Protein 6DLC (pdb70)

B-factor: mean 112.08, std 27.15, range [44.33, 212.31]

Sequence (138 aa):
LYKLKTFLENLRRHLDRLDKHIKQLRDILSENPEDERVKDAIDLSERSVRIVKTVIKIFEDSVRKKEKRPDDKELDKLLDTLEKILQTATKIIDDANKLLEYLRRGDPKVVETYVELLKRHEKAVKELLEIAKTHAKK

Radius of gyration: 16.69 Å; Cα contacts (8 Å, |Δi|>4): 87; chains: 2; bounding box: 52×27×27 Å

Foldseek 3Di:
DVLLVVLLVLLVVVLVLLVVVLVLLVVVCVVPVVDCVSVVVNVVSVVVNVVSVVVSVVSVVVVVVPVVDPVVVVVVVVSVVSVVVSVVVVVVSVVVVVVVVVVVD/DPCVVVVVVVVVVVVVVVVVVVVVVCVVVVVVD

Nearest PDB structures (foldseek):
  6dlc-assembly1_A-2  TM=1.010E+00  e=4.291E-13  synthetic construct
  6xns-assembly1_B  TM=9.209E-01  e=4.396E-05  synthetic construct
  7rye-assembly1_G  TM=8.149E-01  e=4.041E-01  Salmonella enterica subsp. enterica serovar Typhimurium
  1s94-assembly2_B  TM=4.859E-01  e=2.291E+00  Doryteuthis pealeii
  3lg7-assembly1_C  TM=4.448E-01  e=6.008E+00  synthetic construct

Structure (mmCIF, N/CA/C/O backbone):
data_6DLC
#
_entry.id   6DLC
#
_cell.length_a   96.885
_cell.length_b   96.885
_cell.length_c   27.846
_cell.angle_alpha   90.00
_cell.angle_beta   90.00
_cell.angle_gamma   120.00
#
_symmetry.space_group_name_H-M   'P 64'
#
loop_
_entity.id
_entity.type
_entity.pdbx_description
1 polymer 'Designed protein DHD1:234_A'
2 polymer 'Designed protein DHD1:234_B'
#
loop_
_atom_site.group_PDB
_atom_site.id
_atom_site.type_symbol
_atom_site.label_atom_id
_atom_site.label_alt_id
_atom_site.label_comp_id
_atom_site.label_asym_id
_atom_site.label_entity_id
_atom_site.label_seq_id
_atom_site.pdbx_PDB_ins_code
_atom_site.Cartn_x
_atom_site.Cartn_y
_atom_site.Cartn_z
_atom_site.occupancy
_atom_site.B_iso_or_equiv
_atom_site.auth_seq_id
_atom_site.auth_comp_id
_atom_site.auth_asym_id
_atom_site.auth_atom_id
_atom_site.pdbx_PDB_model_num
ATOM 1 N N . LEU A 1 7 ? 81.262 16.762 -13.031 1.00 143.93 6 LEU A N 1
ATOM 2 C CA . LEU A 1 7 ? 80.211 17.671 -13.470 1.00 132.82 6 LEU A CA 1
ATOM 3 C C . LEU A 1 7 ? 78.953 16.909 -13.873 1.00 124.84 6 LEU A C 1
ATOM 4 O O . LEU A 1 7 ? 77.862 17.201 -13.384 1.00 127.95 6 LEU A O 1
ATOM 7 N N . TYR A 1 8 ? 79.109 15.928 -14.768 1.00 125.50 7 TYR A N 1
ATOM 8 C CA . TYR A 1 8 ? 77.958 15.160 -15.226 1.00 120.56 7 TYR A CA 1
ATOM 9 C C . TYR A 1 8 ? 77.207 14.562 -14.043 1.00 122.62 7 TYR A C 1
ATOM 10 O O . TYR A 1 8 ? 75.972 14.508 -14.039 1.00 130.84 7 TYR A O 1
ATOM 28 N N . LYS A 1 9 ? 77.944 14.110 -13.022 1.00 123.37 8 LYS A N 1
ATOM 29 C CA . LYS A 1 9 ? 77.314 13.488 -11.864 1.00 121.23 8 LYS A CA 1
ATOM 30 C C . LYS A 1 9 ? 76.541 14.507 -11.036 1.00 117.60 8 LYS A C 1
ATOM 31 O O . LYS A 1 9 ? 75.448 14.209 -10.542 1.00 109.65 8 LYS A O 1
ATOM 35 N N . LEU A 1 10 ? 77.090 15.712 -10.867 1.00 120.45 9 LEU A N 1
ATOM 36 C CA . LEU A 1 10 ? 76.369 16.757 -10.147 1.00 123.06 9 LEU A CA 1
ATOM 37 C C . LEU A 1 10 ? 75.058 17.095 -10.849 1.00 119.40 9 LEU A C 1
ATOM 38 O O . LEU A 1 10 ? 74.003 17.188 -10.210 1.00 118.97 9 LEU A O 1
ATOM 45 N N . LYS A 1 11 ? 75.107 17.279 -12.173 1.00 121.11 10 LYS A N 1
ATOM 46 C CA . LYS A 1 11 ? 73.897 17.582 -12.928 1.00 125.28 10 LYS A CA 1
ATOM 47 C C . LYS A 1 11 ? 72.896 16.434 -12.855 1.00 117.88 10 LYS A C 1
ATOM 48 O O . LYS A 1 11 ? 71.695 16.662 -12.679 1.00 107.47 10 LYS A O 1
ATOM 52 N N . THR A 1 12 ? 73.372 15.193 -12.986 1.00 105.06 11 THR A N 1
ATOM 53 C CA . THR A 1 12 ? 72.475 14.043 -12.932 1.00 111.70 11 THR A CA 1
ATOM 54 C C . THR A 1 12 ? 71.800 13.931 -11.570 1.00 104.07 11 THR A C 1
ATOM 55 O O . THR A 1 12 ? 70.588 13.699 -11.486 1.00 97.38 11 THR A O 1
ATOM 66 N N . PHE A 1 13 ? 72.568 14.095 -10.488 1.00 108.11 12 PHE A N 1
ATOM 67 C CA . PHE A 1 13 ? 71.980 14.042 -9.158 1.00 102.45 12 PHE A CA 1
ATOM 68 C C . PHE A 1 13 ? 70.993 15.178 -8.933 1.00 94.91 12 PHE A C 1
ATOM 69 O O . PHE A 1 13 ? 69.922 14.970 -8.351 1.00 97.79 12 PHE A O 1
ATOM 86 N N . LEU A 1 14 ? 71.350 16.396 -9.334 1.00 80.93 13 LEU A N 1
ATOM 87 C CA . LEU A 1 14 ? 70.433 17.511 -9.144 1.00 88.97 13 LEU A CA 1
ATOM 88 C C . LEU A 1 14 ? 69.154 17.292 -9.941 1.00 97.60 13 LEU A C 1
ATOM 89 O O . LEU A 1 14 ? 68.051 17.588 -9.463 1.00 98.19 13 LEU A O 1
ATOM 96 N N . GLU A 1 15 ? 69.278 16.752 -11.155 1.00 93.25 14 GLU A N 1
ATOM 97 C CA . GLU A 1 15 ? 68.098 16.434 -11.945 1.00 87.64 14 GLU A CA 1
ATOM 98 C C . GLU A 1 15 ? 67.252 15.376 -11.251 1.00 89.46 14 GLU A C 1
ATOM 99 O O . GLU A 1 15 ? 66.018 15.454 -11.260 1.00 85.22 14 GLU A O 1
ATOM 103 N N . ASN A 1 16 ? 67.895 14.369 -10.653 1.00 88.18 15 ASN A N 1
ATOM 104 C CA . ASN A 1 16 ? 67.150 13.397 -9.860 1.00 90.30 15 ASN A CA 1
ATOM 105 C C . ASN A 1 16 ? 66.403 14.094 -8.730 1.00 93.16 15 ASN A C 1
ATOM 106 O O . ASN A 1 16 ? 65.233 13.791 -8.461 1.00 91.47 15 ASN A O 1
ATOM 117 N N . LEU A 1 17 ? 67.073 15.031 -8.057 1.00 85.00 16 LEU A N 1
ATOM 118 C CA . LEU A 1 17 ? 66.432 15.786 -6.988 1.00 82.73 16 LEU A CA 1
ATOM 119 C C . LEU A 1 17 ? 65.182 16.491 -7.495 1.00 73.41 16 LEU A C 1
ATOM 120 O O . LEU A 1 17 ? 64.149 16.505 -6.816 1.00 80.40 16 LEU A O 1
ATOM 127 N N . ARG A 1 18 ? 65.244 17.063 -8.698 1.00 90.24 17 ARG A N 1
ATOM 128 C CA . ARG A 1 18 ? 64.104 17.844 -9.179 1.00 98.23 17 ARG A C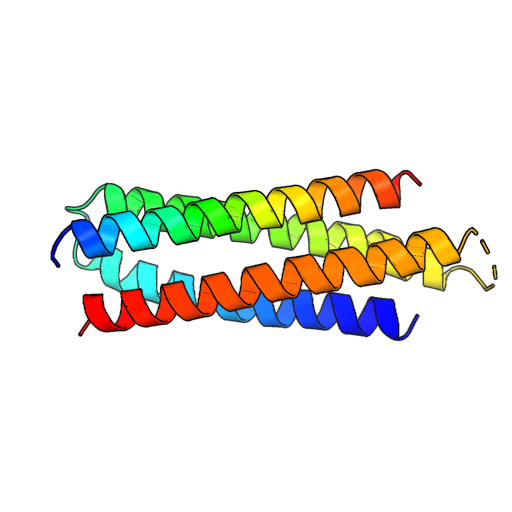A 1
ATOM 129 C C . ARG A 1 18 ? 62.964 16.939 -9.653 1.00 86.22 17 ARG A C 1
ATOM 130 O O . ARG A 1 18 ? 61.786 17.273 -9.480 1.00 75.26 17 ARG A O 1
ATOM 151 N N . ARG A 1 19 ? 63.297 15.792 -10.259 1.00 86.10 18 ARG A N 1
ATOM 152 C CA . ARG A 1 19 ? 62.298 14.761 -10.534 1.00 83.09 18 ARG A CA 1
ATOM 153 C C . ARG A 1 19 ? 61.563 14.379 -9.254 1.00 83.90 18 ARG A C 1
ATOM 154 O O . ARG A 1 19 ? 60.329 14.273 -9.221 1.00 92.67 18 ARG A O 1
ATOM 175 N N . HIS A 1 20 ? 62.332 14.138 -8.190 1.00 84.46 19 HIS A N 1
ATOM 176 C CA . HIS A 1 20 ? 61.757 13.804 -6.893 1.00 81.55 19 HIS A CA 1
ATOM 177 C C . HIS A 1 20 ? 60.861 14.924 -6.382 1.00 71.66 19 HIS A C 1
ATOM 178 O O . HIS A 1 20 ? 59.790 14.668 -5.817 1.00 80.63 19 HIS A O 1
ATOM 192 N N . LEU A 1 21 ? 61.286 16.174 -6.566 1.00 65.01 2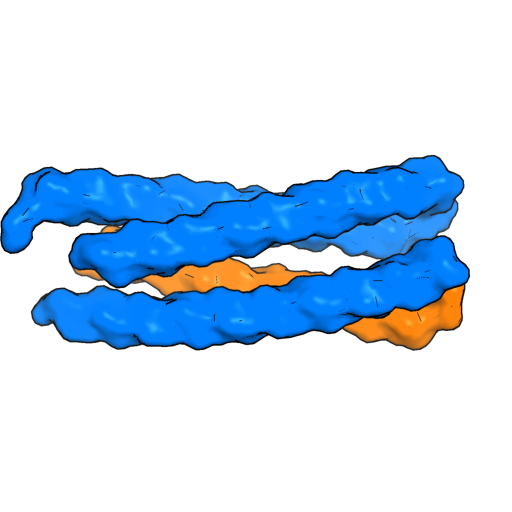0 LEU A N 1
ATOM 193 C CA . LEU A 1 21 ? 60.471 17.307 -6.139 1.00 76.63 20 LEU A CA 1
ATOM 194 C C . LEU A 1 21 ? 59.145 17.356 -6.892 1.00 82.47 20 LEU A C 1
ATOM 195 O O . LEU A 1 21 ? 58.101 17.668 -6.308 1.00 79.59 20 LEU A O 1
ATOM 202 N N . ASP A 1 22 ? 59.166 17.067 -8.196 1.00 89.15 21 ASP A N 1
ATOM 203 C CA . ASP A 1 22 ? 57.923 17.025 -8.964 1.00 87.67 21 ASP A CA 1
ATOM 204 C C . ASP A 1 22 ? 57.011 15.906 -8.471 1.00 86.56 21 ASP A C 1
ATOM 205 O O . ASP A 1 22 ? 55.787 16.083 -8.364 1.00 86.75 21 ASP A O 1
ATOM 209 N N . ARG A 1 23 ? 57.590 14.735 -8.198 1.00 93.85 22 ARG A N 1
ATOM 210 C CA . ARG A 1 23 ? 56.843 13.657 -7.558 1.00 92.05 22 ARG A CA 1
ATOM 211 C C . ARG A 1 23 ? 56.150 14.152 -6.292 1.00 92.26 22 ARG A C 1
ATOM 212 O O . ARG A 1 23 ? 54.949 13.927 -6.088 1.00 86.37 22 ARG A O 1
ATOM 233 N N . LEU A 1 24 ? 56.905 14.832 -5.425 1.00 85.78 23 LEU A N 1
ATOM 234 C CA . LEU A 1 24 ? 56.335 15.356 -4.188 1.00 84.16 23 LEU A CA 1
ATOM 235 C C . LEU A 1 24 ? 55.221 16.360 -4.459 1.00 87.32 23 LEU A C 1
ATOM 236 O O . LEU A 1 24 ? 54.231 16.407 -3.724 1.00 88.41 23 LEU A O 1
ATOM 252 N N . ASP A 1 25 ? 55.372 17.186 -5.495 1.00 95.37 24 ASP A N 1
ATOM 253 C CA . ASP A 1 25 ? 54.341 18.178 -5.788 1.00 102.73 24 ASP A CA 1
ATOM 254 C C . ASP A 1 25 ? 53.044 17.507 -6.222 1.00 102.47 24 ASP A C 1
ATOM 255 O O . ASP A 1 25 ? 51.953 17.943 -5.838 1.00 102.52 24 ASP A O 1
ATOM 264 N N . LYS A 1 26 ? 53.143 16.458 -7.043 1.00 93.89 25 LYS A N 1
ATOM 265 C CA . LYS A 1 26 ? 51.952 15.672 -7.359 1.00 96.20 25 LYS A CA 1
ATOM 266 C C . LYS A 1 26 ? 51.346 15.087 -6.087 1.00 87.13 25 LYS A C 1
ATOM 267 O O . LYS A 1 26 ? 50.123 15.142 -5.877 1.00 82.61 25 LYS A O 1
ATOM 271 N N . HIS A 1 27 ? 52.195 14.536 -5.221 1.00 84.78 26 HIS A N 1
ATOM 272 C CA . HIS A 1 27 ? 51.712 13.951 -3.977 1.00 90.00 26 HIS A CA 1
ATOM 273 C C . HIS A 1 27 ? 50.958 14.982 -3.147 1.00 89.60 26 HIS A C 1
ATOM 274 O O . HI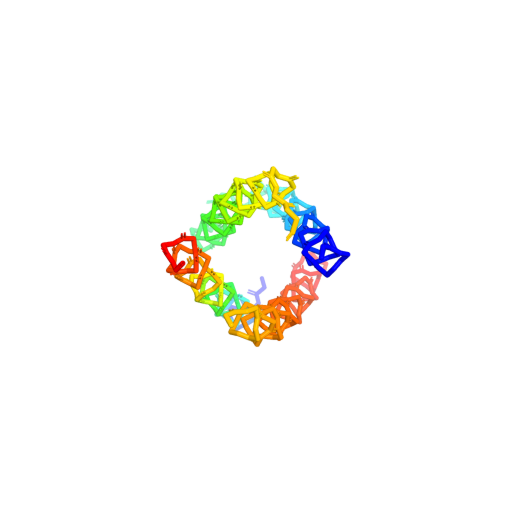S A 1 27 ? 49.939 14.666 -2.521 1.00 96.11 26 HIS A O 1
ATOM 288 N N . ILE A 1 28 ? 51.437 16.228 -3.139 1.00 88.51 27 ILE A N 1
ATOM 289 C CA . ILE A 1 28 ? 50.820 17.236 -2.289 1.00 95.86 27 ILE A CA 1
ATOM 290 C C . ILE A 1 28 ? 49.577 17.819 -2.945 1.00 100.90 27 ILE A C 1
ATOM 291 O O . ILE A 1 28 ? 48.648 18.221 -2.249 1.00 104.67 27 ILE A O 1
ATOM 307 N N . LYS A 1 29 ? 49.523 17.886 -4.276 1.00 97.31 28 LYS A N 1
ATOM 308 C CA . LYS A 1 29 ? 48.250 18.190 -4.924 1.00 99.60 28 LYS A CA 1
ATOM 309 C C . LYS A 1 29 ? 47.198 17.161 -4.521 1.00 100.16 28 LYS A C 1
ATOM 310 O O . LYS A 1 29 ? 46.037 17.507 -4.250 1.00 105.39 28 LYS A O 1
ATOM 317 N N . GLN A 1 30 ? 47.599 15.890 -4.443 1.00 98.03 29 GLN A N 1
ATOM 318 C CA . GLN A 1 30 ? 46.660 14.836 -4.071 1.00 82.79 29 GLN A CA 1
ATOM 319 C C . GLN A 1 30 ? 46.236 14.962 -2.610 1.00 89.09 29 GLN A C 1
ATOM 320 O O . GLN A 1 30 ? 45.045 14.842 -2.285 1.00 104.51 29 GLN A O 1
ATOM 334 N N . LEU A 1 31 ? 47.199 15.184 -1.709 1.00 88.85 30 LEU A N 1
ATOM 335 C CA . LEU A 1 31 ? 46.846 15.505 -0.330 1.00 97.58 30 LEU A CA 1
ATOM 336 C C . LEU A 1 31 ? 45.947 16.731 -0.257 1.00 102.39 30 LEU A C 1
ATOM 337 O O . LEU A 1 31 ? 45.083 16.808 0.615 1.00 98.94 30 LEU A O 1
ATOM 353 N N . ARG A 1 32 ? 46.137 17.703 -1.151 1.00 117.16 31 ARG A N 1
ATOM 354 C CA . ARG A 1 32 ? 45.297 18.893 -1.143 1.00 129.56 31 ARG A CA 1
ATOM 355 C C . ARG A 1 32 ? 43.852 18.521 -1.428 1.00 126.73 31 ARG A C 1
ATOM 356 O O . ARG A 1 32 ? 42.943 18.901 -0.685 1.00 127.91 31 ARG A O 1
ATOM 363 N N . ASP A 1 33 ? 43.624 17.758 -2.497 1.00 113.51 32 ASP A N 1
ATOM 364 C CA . ASP A 1 33 ? 42.280 17.263 -2.778 1.00 107.99 32 ASP A CA 1
ATOM 365 C C . ASP A 1 33 ? 41.701 16.538 -1.562 1.00 118.06 32 ASP A C 1
ATOM 366 O O . ASP A 1 33 ? 40.634 16.899 -1.042 1.00 118.95 32 ASP A O 1
ATOM 370 N N . ILE A 1 34 ? 42.417 15.515 -1.082 1.00 112.84 33 ILE A N 1
ATOM 371 C CA . ILE A 1 34 ? 41.901 14.680 0.003 1.00 109.93 33 ILE A CA 1
ATOM 372 C C . ILE A 1 34 ? 41.576 15.532 1.227 1.00 126.74 33 ILE A C 1
ATOM 373 O O . ILE A 1 34 ? 40.442 15.539 1.719 1.00 134.88 33 ILE A O 1
ATOM 377 N N . LEU A 1 35 ? 42.577 16.246 1.750 1.00 136.17 34 LEU A N 1
ATOM 378 C CA . LEU A 1 35 ? 42.375 17.136 2.886 1.00 140.52 34 LEU A CA 1
ATOM 379 C C . LEU A 1 35 ? 41.187 18.063 2.671 1.00 136.74 34 LEU A C 1
ATOM 380 O O . LEU A 1 35 ? 40.322 18.192 3.544 1.00 138.92 34 LEU A O 1
ATOM 384 N N . SER A 1 36 ? 41.135 18.737 1.518 1.00 129.99 35 SER A N 1
ATOM 385 C CA . SER A 1 36 ? 40.028 19.640 1.238 1.00 140.34 35 SER A CA 1
ATOM 386 C C . SER A 1 36 ? 38.693 18.934 1.393 1.00 143.03 35 SER A C 1
ATOM 387 O O . SER A 1 36 ? 37.704 19.557 1.794 1.00 151.85 35 SER A O 1
ATOM 391 N N . GLU A 1 37 ? 38.639 17.636 1.085 1.00 142.85 36 GLU A N 1
ATOM 392 C CA . GLU A 1 37 ? 37.406 16.899 1.343 1.00 120.14 36 GLU A CA 1
ATOM 393 C C . GLU A 1 37 ? 37.155 16.746 2.842 1.00 120.83 36 GLU A C 1
ATOM 394 O O . GLU A 1 37 ? 36.029 16.957 3.306 1.00 126.95 36 GLU A O 1
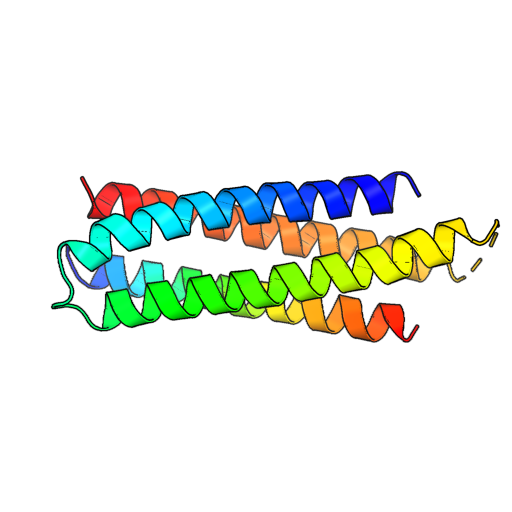ATOM 401 N N . ASN A 1 38 ? 38.189 16.394 3.620 1.00 125.94 37 ASN A N 1
ATOM 402 C CA . ASN A 1 38 ? 38.060 16.214 5.065 1.00 145.73 37 ASN A CA 1
ATOM 403 C C . ASN A 1 38 ? 39.017 17.144 5.810 1.00 155.68 37 ASN A C 1
ATOM 404 O O . ASN A 1 38 ? 40.117 16.736 6.206 1.00 155.32 37 ASN A O 1
ATOM 415 N N . PRO A 1 39 ? 38.634 18.410 6.004 1.00 152.99 38 PRO A N 1
ATOM 416 C CA . PRO A 1 39 ? 39.321 19.237 7.024 1.00 137.35 38 PRO A CA 1
ATOM 417 C C . PRO A 1 39 ? 39.160 18.663 8.402 1.00 130.00 38 PRO A C 1
ATOM 418 O O . PRO A 1 39 ? 39.855 19.098 9.350 1.00 125.64 38 PRO A O 1
ATOM 429 N N . GLU A 1 40 ? 38.265 17.698 8.552 1.00 145.99 39 GLU A N 1
ATOM 430 C CA . GLU A 1 40 ? 37.966 17.099 9.835 1.00 158.35 39 GLU A CA 1
ATOM 431 C C . GLU A 1 40 ? 39.194 16.469 10.473 1.00 159.08 39 GLU A C 1
ATOM 432 O O . GLU A 1 40 ? 39.257 16.355 11.702 1.00 148.99 39 GLU A O 1
ATOM 436 N N . ASP A 1 41 ? 40.174 16.056 9.674 1.00 158.73 40 ASP A N 1
ATOM 437 C CA . ASP A 1 41 ? 41.316 15.305 10.176 1.00 153.53 40 ASP A CA 1
ATOM 438 C C . ASP A 1 41 ? 42.523 16.223 10.327 1.00 136.21 40 ASP A C 1
ATOM 439 O O . ASP A 1 41 ? 43.015 16.780 9.339 1.00 136.40 40 ASP A O 1
ATOM 448 N N . GLU A 1 42 ? 43.003 16.367 11.563 1.00 139.08 41 GLU A N 1
ATOM 449 C CA . GLU A 1 42 ? 44.227 17.112 11.815 1.00 151.58 41 GLU A CA 1
ATOM 450 C C . GLU A 1 42 ? 45.471 16.293 11.500 1.00 152.43 41 GLU A C 1
ATOM 451 O O . GLU A 1 42 ? 46.554 16.869 11.363 1.00 150.75 41 GLU A O 1
ATOM 455 N N . ARG A 1 43 ? 45.348 14.966 11.393 1.00 155.14 42 ARG A N 1
ATOM 456 C CA . ARG A 1 43 ? 46.462 14.178 10.872 1.00 144.84 42 ARG A CA 1
ATOM 457 C C . ARG A 1 43 ? 46.676 14.428 9.386 1.00 140.49 42 ARG A C 1
ATOM 458 O O . ARG A 1 43 ? 47.812 14.367 8.909 1.00 138.17 42 ARG A O 1
ATOM 479 N N . VAL A 1 44 ? 45.607 14.693 8.633 1.00 135.42 43 VAL A N 1
ATOM 480 C CA . VAL A 1 44 ? 45.788 15.169 7.270 1.00 134.90 43 VAL A CA 1
ATOM 481 C C . VAL A 1 44 ? 46.454 16.537 7.283 1.00 134.45 43 VAL A C 1
ATOM 482 O O . VAL A 1 44 ? 47.280 16.856 6.418 1.00 118.52 43 VAL A O 1
ATOM 495 N N . LYS A 1 45 ? 46.110 17.362 8.274 1.00 144.07 44 LYS A N 1
ATOM 496 C CA . LYS A 1 45 ? 46.830 18.611 8.485 1.00 139.01 44 LYS A CA 1
ATOM 497 C C . LYS A 1 45 ? 48.318 18.342 8.651 1.00 124.50 44 LYS A C 1
ATOM 498 O O . LYS A 1 45 ? 49.157 18.996 8.019 1.00 122.01 44 LYS A O 1
ATOM 502 N N . ASP A 1 46 ? 48.664 17.372 9.499 1.00 124.16 45 ASP A N 1
ATOM 503 C CA . ASP A 1 46 ? 50.061 16.994 9.660 1.00 138.64 45 ASP A CA 1
ATOM 504 C C . ASP A 1 46 ? 50.655 16.600 8.318 1.00 125.28 45 ASP A C 1
ATOM 505 O O . ASP A 1 46 ? 51.521 17.292 7.787 1.00 122.04 45 ASP A O 1
ATOM 514 N N . ALA A 1 47 ? 50.156 15.513 7.730 1.00 121.63 46 ALA A N 1
ATOM 515 C CA . ALA A 1 47 ? 50.657 15.050 6.443 1.00 113.49 46 ALA A CA 1
ATOM 516 C C . ALA A 1 47 ? 50.949 16.213 5.504 1.00 112.20 46 ALA A C 1
ATOM 517 O O . ALA A 1 47 ? 52.032 16.295 4.913 1.00 114.14 46 ALA A O 1
ATOM 524 N N . ILE A 1 48 ? 49.992 17.137 5.371 1.00 118.38 47 ILE A N 1
ATOM 525 C CA . ILE A 1 48 ? 50.195 18.299 4.511 1.00 106.79 47 ILE A CA 1
ATOM 526 C C . ILE A 1 48 ? 51.400 19.102 4.985 1.00 92.73 47 ILE A C 1
ATOM 527 O O . ILE A 1 48 ? 52.275 19.471 4.192 1.00 94.40 47 ILE A O 1
ATOM 531 N N . ASP A 1 49 ? 51.468 19.373 6.290 1.00 97.89 48 ASP A N 1
ATOM 532 C CA . ASP A 1 49 ? 52.551 20.190 6.828 1.00 99.24 48 ASP A CA 1
ATOM 533 C C . ASP A 1 49 ? 53.904 19.522 6.618 1.00 93.91 48 ASP A C 1
ATOM 534 O O . ASP A 1 49 ? 54.866 20.167 6.198 1.00 103.14 48 ASP A O 1
ATOM 538 N N . LEU A 1 50 ? 53.995 18.231 6.929 1.00 97.54 49 LEU A N 1
ATOM 539 C CA . LEU A 1 50 ? 55.237 17.486 6.759 1.00 87.55 49 LEU A CA 1
ATOM 540 C C . LEU A 1 50 ? 55.680 17.485 5.302 1.00 86.84 49 LEU A C 1
ATOM 541 O O . LEU A 1 50 ? 56.860 17.703 4.998 1.00 101.26 49 LEU A O 1
ATOM 548 N N . SER A 1 51 ? 54.750 17.224 4.380 1.00 83.81 50 SER A N 1
ATOM 549 C CA . SER A 1 51 ? 55.104 17.238 2.966 1.00 94.70 50 SER A CA 1
ATOM 550 C C . SER A 1 51 ? 55.578 18.623 2.538 1.00 103.35 50 SER A C 1
ATOM 551 O O . SER A 1 51 ? 56.520 18.748 1.746 1.00 107.82 50 SER A O 1
ATOM 559 N N . GLU A 1 52 ? 54.956 19.679 3.072 1.00 103.60 51 GLU A N 1
ATOM 560 C CA . GLU A 1 52 ? 55.379 21.037 2.740 1.00 103.11 51 GLU A CA 1
ATOM 561 C C . GLU A 1 52 ? 56.758 21.350 3.313 1.00 93.28 51 GLU A C 1
ATOM 562 O O . GLU A 1 52 ? 57.569 22.025 2.665 1.00 103.65 51 GLU A O 1
ATOM 566 N N . ARG A 1 53 ? 57.036 20.890 4.535 1.00 91.56 52 ARG A N 1
ATOM 567 C CA . ARG A 1 53 ? 58.378 21.018 5.084 1.00 94.06 52 ARG A CA 1
ATOM 568 C C . ARG A 1 53 ? 59.386 20.360 4.149 1.00 88.06 52 ARG A C 1
ATOM 569 O O . ARG A 1 53 ? 60.436 20.932 3.837 1.00 89.36 52 ARG A O 1
ATOM 590 N N . SER A 1 54 ? 59.085 19.127 3.726 1.00 92.00 53 SER A N 1
ATOM 591 C CA . SER A 1 54 ? 59.963 18.407 2.812 1.00 91.28 53 SER A CA 1
ATOM 592 C C . SER A 1 54 ? 60.176 19.193 1.527 1.00 87.63 53 SER A C 1
ATOM 593 O O . SER A 1 54 ? 61.290 19.237 0.992 1.00 88.31 53 SER A O 1
ATOM 601 N N . VAL A 1 55 ? 59.113 19.812 1.011 1.00 89.44 54 VAL A N 1
ATOM 602 C CA . VAL A 1 55 ? 59.224 20.603 -0.210 1.00 88.85 54 VAL A CA 1
ATOM 603 C C . VAL A 1 55 ? 60.178 21.773 0.003 1.00 91.91 54 VAL A C 1
ATOM 604 O O . VAL A 1 55 ? 61.055 22.044 -0.826 1.00 92.87 54 VAL A O 1
ATOM 608 N N . ARG A 1 56 ? 60.017 22.486 1.121 1.00 92.99 55 ARG A N 1
ATOM 609 C CA . ARG A 1 56 ? 60.891 23.621 1.403 1.00 95.83 55 ARG A CA 1
ATOM 610 C C . ARG A 1 56 ? 62.342 23.175 1.546 1.00 88.32 55 ARG A C 1
ATOM 611 O O . ARG A 1 56 ? 63.260 23.839 1.045 1.00 85.68 55 ARG A O 1
ATOM 618 N N . ILE A 1 57 ? 62.571 22.043 2.215 1.00 87.44 56 ILE A N 1
ATOM 619 C CA . ILE A 1 57 ? 63.937 21.577 2.422 1.00 86.11 56 ILE A CA 1
ATOM 620 C C . ILE A 1 57 ? 64.562 21.158 1.096 1.00 91.05 56 ILE A C 1
ATOM 621 O O . ILE A 1 57 ? 65.741 21.425 0.840 1.00 89.33 56 ILE A O 1
ATOM 637 N N . VAL A 1 58 ? 63.793 20.478 0.241 1.00 89.72 57 VAL A N 1
ATOM 638 C CA . VAL A 1 58 ? 64.328 20.065 -1.051 1.00 83.68 57 VAL A CA 1
ATOM 639 C C . VAL A 1 58 ? 64.606 21.283 -1.920 1.00 94.60 57 VAL A C 1
ATOM 640 O O . VAL A 1 58 ? 65.582 21.309 -2.674 1.00 93.56 57 VAL A O 1
ATOM 653 N N . LYS A 1 59 ? 63.760 22.314 -1.829 1.00 90.64 58 LYS A N 1
ATOM 654 C CA . LYS A 1 59 ? 64.043 23.557 -2.538 1.00 89.27 58 LYS A CA 1
ATOM 655 C C . LYS A 1 59 ? 65.350 24.170 -2.051 1.00 84.04 58 LYS A C 1
ATOM 656 O O . LYS A 1 59 ? 66.184 24.607 -2.858 1.00 87.07 58 LYS A O 1
ATOM 660 N N . THR A 1 60 ? 65.551 24.198 -0.734 1.00 80.92 59 THR A N 1
ATOM 661 C CA . THR A 1 60 ? 66.786 24.747 -0.187 1.00 87.28 59 THR A CA 1
ATOM 662 C C . THR A 1 60 ? 67.997 23.945 -0.649 1.00 83.05 59 THR A C 1
ATOM 663 O O . THR A 1 60 ? 69.036 24.519 -0.987 1.00 91.32 59 THR A O 1
ATOM 674 N N . VAL A 1 61 ? 67.885 22.617 -0.677 1.00 87.59 60 VAL A N 1
ATOM 675 C CA . VAL A 1 61 ? 69.012 21.794 -1.108 1.00 96.11 60 VAL A CA 1
ATOM 676 C C . VAL A 1 61 ? 69.268 21.978 -2.599 1.00 84.96 60 VAL A C 1
ATOM 677 O O . VAL A 1 61 ? 70.415 21.972 -3.052 1.00 86.43 60 VAL A O 1
ATOM 690 N N . ILE A 1 62 ? 68.201 22.135 -3.389 1.00 91.97 61 ILE A N 1
ATOM 691 C CA . ILE A 1 62 ? 68.367 22.355 -4.822 1.00 101.03 61 ILE A CA 1
ATOM 692 C C . ILE A 1 62 ? 69.084 23.673 -5.068 1.00 104.45 61 ILE A C 1
ATOM 693 O O . ILE A 1 62 ? 69.955 23.765 -5.936 1.00 104.44 61 ILE A O 1
ATOM 697 N N . LYS A 1 63 ? 68.748 24.708 -4.292 1.00 95.69 62 LYS A N 1
ATOM 698 C CA . LYS A 1 63 ? 69.431 25.991 -4.438 1.00 95.84 62 LYS A CA 1
ATOM 699 C C . LYS A 1 63 ? 70.867 25.923 -3.924 1.00 103.40 62 LYS A C 1
ATOM 700 O O . LYS A 1 63 ? 71.762 26.569 -4.477 1.00 111.51 62 LYS A O 1
ATOM 704 N N . ILE A 1 64 ? 71.108 25.147 -2.861 1.00 96.90 63 ILE A N 1
ATOM 705 C CA . ILE A 1 64 ? 72.468 24.980 -2.351 1.00 95.82 63 ILE A CA 1
ATOM 706 C C . ILE A 1 64 ? 73.342 24.298 -3.395 1.00 93.70 63 ILE A C 1
ATOM 707 O O . ILE A 1 64 ? 74.483 24.711 -3.642 1.00 96.11 63 ILE A O 1
ATOM 711 N N . PHE A 1 65 ? 72.826 23.248 -4.032 1.00 93.54 64 PHE A N 1
ATOM 712 C CA . PHE A 1 65 ? 73.609 22.634 -5.086 1.00 90.25 64 PHE A CA 1
ATOM 713 C C . PHE A 1 65 ? 73.609 23.462 -6.363 1.00 100.98 64 PHE A C 1
ATOM 714 O O . PHE A 1 65 ? 74.535 23.336 -7.148 1.00 115.19 64 PHE A O 1
ATOM 731 N N . GLU A 1 66 ? 72.621 24.321 -6.586 1.00 92.30 65 GLU A N 1
ATOM 732 C CA . GLU A 1 66 ? 72.723 25.253 -7.702 1.00 104.79 65 GLU A CA 1
ATOM 733 C C . GLU A 1 66 ? 73.910 26.187 -7.493 1.00 107.78 65 GLU A C 1
ATOM 734 O O . GLU A 1 66 ? 74.742 26.373 -8.391 1.00 108.26 65 GLU A O 1
ATOM 738 N N . ASP A 1 67 ? 73.984 26.789 -6.302 1.00 108.09 66 ASP A N 1
ATOM 739 C CA . ASP A 1 67 ? 75.168 27.527 -5.868 1.00 114.64 66 ASP A CA 1
ATOM 740 C C . ASP A 1 67 ? 76.444 26.750 -6.158 1.00 107.41 66 ASP A C 1
ATOM 741 O O . ASP A 1 67 ? 77.339 27.227 -6.872 1.00 99.83 66 ASP A O 1
ATOM 750 N N . SER A 1 68 ? 76.556 25.554 -5.572 1.00 116.83 67 SER A N 1
ATOM 751 C CA . SER A 1 68 ? 77.768 24.756 -5.714 1.00 111.51 67 SER A CA 1
ATOM 752 C C . SER A 1 68 ? 78.064 24.446 -7.177 1.00 110.89 67 SER A C 1
ATOM 753 O O . SER A 1 68 ? 79.218 24.513 -7.611 1.00 114.64 67 SER A O 1
ATOM 757 N N . VAL A 1 69 ? 77.030 24.134 -7.959 1.00 108.66 68 VAL A N 1
ATOM 758 C CA . VAL A 1 69 ? 77.220 23.683 -9.331 1.00 113.43 68 VAL A CA 1
ATOM 759 C C . VAL A 1 69 ? 77.724 24.825 -10.201 1.00 117.37 68 VAL A C 1
ATOM 760 O O . VAL A 1 69 ? 78.665 24.657 -10.983 1.00 116.90 68 VAL A O 1
ATOM 773 N N . ARG A 1 70 ? 77.109 26.004 -10.088 1.00 114.98 69 ARG A N 1
ATOM 774 C CA . ARG A 1 70 ? 77.569 27.122 -10.905 1.00 120.22 69 ARG A CA 1
ATOM 775 C C . ARG A 1 70 ? 78.950 27.591 -10.455 1.00 125.87 69 ARG A C 1
ATOM 776 O O . ARG A 1 70 ? 79.815 27.896 -11.291 1.00 130.28 69 ARG A O 1
ATOM 797 N N . LYS A 1 71 ? 79.197 27.610 -9.141 1.00 128.68 70 LYS A N 1
ATOM 798 C CA . LYS A 1 71 ? 80.525 27.966 -8.654 1.00 117.79 70 LYS A CA 1
ATOM 799 C C . LYS A 1 71 ? 81.580 27.001 -9.182 1.00 116.42 70 LYS A C 1
ATOM 800 O O . LYS A 1 71 ? 82.692 27.415 -9.530 1.00 110.87 70 LYS A O 1
ATOM 804 N N . LYS A 1 72 ? 81.247 25.709 -9.257 1.00 117.65 71 LYS A N 1
ATOM 805 C CA . LYS A 1 72 ? 82.186 24.728 -9.789 1.00 119.38 71 LYS A CA 1
ATOM 806 C C . LYS A 1 72 ? 82.357 24.894 -11.290 1.00 120.12 71 LYS A C 1
ATOM 807 O O . LYS A 1 72 ? 83.455 24.675 -11.819 1.00 122.99 71 LYS A O 1
ATOM 814 N N . GLU A 1 73 ? 81.285 25.270 -11.985 1.00 116.23 72 GLU A N 1
ATOM 815 C CA . GLU A 1 73 ? 81.399 25.633 -13.391 1.00 123.57 72 GLU A CA 1
ATOM 816 C C . GLU A 1 73 ? 82.375 26.783 -13.570 1.00 131.84 72 GLU A C 1
ATOM 817 O O . GLU A 1 73 ? 83.026 26.892 -14.617 1.00 131.49 72 GLU A O 1
ATOM 821 N N . LYS A 1 74 ? 82.504 27.640 -12.555 1.00 126.37 73 LYS A N 1
ATOM 822 C CA . LYS A 1 74 ? 83.440 28.753 -12.601 1.00 117.35 73 LYS A CA 1
ATOM 823 C C . LYS A 1 74 ? 84.889 28.324 -12.384 1.00 127.11 73 LYS A C 1
ATOM 824 O O . LYS A 1 74 ? 85.724 29.171 -12.037 1.00 133.75 73 LYS A O 1
ATOM 828 N N . ARG A 1 75 ? 85.216 27.050 -12.556 1.00 129.89 74 ARG A N 1
ATOM 829 C CA . ARG A 1 75 ? 86.563 26.563 -12.308 1.00 128.31 74 ARG A CA 1
ATOM 830 C C . ARG A 1 75 ? 86.816 25.331 -13.146 1.00 139.84 74 ARG A C 1
ATOM 831 O O . ARG A 1 75 ? 85.864 24.690 -13.628 1.00 123.37 74 ARG A O 1
ATOM 835 N N . PRO A 1 76 ? 88.092 24.955 -13.369 1.00 154.10 75 PRO A N 1
ATOM 836 C CA . PRO A 1 76 ? 88.502 23.713 -14.033 1.00 154.32 75 PRO A CA 1
ATOM 837 C C . PRO A 1 76 ? 88.657 22.545 -13.059 1.00 128.05 75 PRO A C 1
ATOM 838 O O . PRO A 1 76 ? 89.747 22.365 -12.510 1.00 104.69 75 PRO A O 1
ATOM 849 N N . ASP A 1 81 ? 91.001 15.781 -3.121 1.00 176.25 80 ASP A N 1
ATOM 850 C CA . ASP A 1 81 ? 89.935 16.667 -2.667 1.00 169.63 80 ASP A CA 1
ATOM 851 C C . ASP A 1 81 ? 88.614 16.323 -3.351 1.00 168.22 80 ASP A C 1
ATOM 852 O O . ASP A 1 81 ? 87.549 16.380 -2.733 1.00 163.11 80 ASP A O 1
ATOM 855 N N . ASP A 1 82 ? 88.693 15.956 -4.634 1.00 175.62 81 ASP A N 1
ATOM 856 C CA . ASP A 1 82 ? 87.490 15.615 -5.383 1.00 176.50 81 ASP A CA 1
ATOM 857 C C . ASP A 1 82 ? 86.884 14.298 -4.917 1.00 164.15 81 ASP A C 1
ATOM 858 O O . ASP A 1 82 ? 85.668 14.105 -5.029 1.00 163.58 81 ASP A O 1
ATOM 867 N N . LYS A 1 83 ? 87.709 13.380 -4.408 1.00 166.37 82 LYS A N 1
ATOM 868 C CA . LYS A 1 83 ? 87.198 12.073 -4.010 1.00 160.89 82 LYS A CA 1
ATOM 869 C C . LYS A 1 83 ? 86.193 12.189 -2.875 1.00 155.26 82 LYS A C 1
ATOM 870 O O . LYS A 1 83 ? 85.239 11.408 -2.810 1.00 149.25 82 LYS A O 1
ATOM 874 N N . GLU A 1 84 ? 86.388 13.148 -1.967 1.00 160.24 83 GLU A N 1
ATOM 875 C CA . GLU A 1 84 ? 85.416 13.347 -0.899 1.00 155.34 83 GLU A CA 1
ATOM 876 C C . GLU A 1 84 ? 84.082 13.807 -1.467 1.00 146.75 83 GLU A C 1
ATOM 877 O O . GLU A 1 84 ? 83.021 13.349 -1.029 1.00 131.70 83 GLU A O 1
ATOM 884 N N . LEU A 1 85 ? 84.117 14.706 -2.453 1.00 154.17 84 LEU A N 1
ATOM 885 C CA . LEU A 1 85 ? 82.887 15.111 -3.121 1.00 150.89 84 LEU A CA 1
ATOM 886 C C . LEU A 1 85 ? 82.243 13.931 -3.837 1.00 141.84 84 LEU A C 1
ATOM 887 O O . LEU A 1 85 ? 81.016 13.805 -3.859 1.00 145.37 84 LEU A O 1
ATOM 891 N N . ASP A 1 86 ? 83.053 13.035 -4.406 1.00 130.71 85 ASP A N 1
ATOM 892 C CA . ASP A 1 86 ? 82.495 11.889 -5.118 1.00 134.59 85 ASP A CA 1
ATOM 893 C C . ASP A 1 86 ? 81.854 10.895 -4.152 1.00 136.94 85 ASP A C 1
ATOM 894 O O . ASP A 1 86 ? 80.798 10.320 -4.448 1.00 139.12 85 ASP A O 1
ATOM 901 N N . LYS A 1 87 ? 82.478 10.675 -2.995 1.00 136.28 86 LYS A N 1
ATOM 902 C CA . LYS A 1 87 ? 81.878 9.802 -1.991 1.00 127.26 86 LYS A CA 1
ATOM 903 C C . LYS A 1 87 ? 80.616 10.433 -1.420 1.00 126.69 86 LYS A C 1
ATOM 904 O O . LYS A 1 87 ? 79.632 9.735 -1.147 1.00 120.18 86 LYS A O 1
ATOM 911 N N . LEU A 1 88 ? 80.622 11.757 -1.244 1.00 127.90 87 LEU A N 1
ATOM 912 C CA . LEU A 1 88 ? 79.401 12.457 -0.874 1.00 112.70 87 LEU A CA 1
ATOM 913 C C . LEU A 1 88 ? 78.335 12.296 -1.946 1.00 110.49 87 LEU A C 1
ATOM 914 O O . LEU A 1 88 ? 77.148 12.227 -1.630 1.00 113.83 87 LEU A O 1
ATOM 918 N N . LEU A 1 89 ? 78.737 12.232 -3.216 1.00 117.23 88 LEU A N 1
ATOM 919 C CA . LEU A 1 89 ? 77.777 11.987 -4.286 1.00 120.34 88 LEU A CA 1
ATOM 920 C C . LEU A 1 89 ? 77.163 10.601 -4.150 1.00 111.31 88 LEU A C 1
ATOM 921 O O . LEU A 1 89 ? 75.943 10.435 -4.251 1.00 104.31 88 LEU A O 1
ATOM 925 N N . ASP A 1 90 ? 78.004 9.587 -3.931 1.00 109.12 89 ASP A N 1
ATOM 926 C CA . ASP A 1 90 ? 77.503 8.241 -3.665 1.00 103.97 89 ASP A CA 1
ATOM 927 C C . ASP A 1 90 ? 76.513 8.247 -2.504 1.00 105.73 89 ASP A C 1
ATOM 928 O O . ASP A 1 90 ? 75.442 7.630 -2.570 1.00 117.50 89 ASP A O 1
ATOM 935 N N . THR A 1 91 ? 76.863 8.950 -1.426 1.00 98.20 90 THR A N 1
ATOM 936 C CA . THR A 1 91 ? 76.029 8.948 -0.230 1.00 95.01 90 THR A CA 1
ATOM 937 C C . THR A 1 91 ? 74.705 9.659 -0.477 1.00 91.56 90 THR A C 1
ATOM 938 O O . THR A 1 91 ? 73.646 9.173 -0.061 1.00 94.72 90 THR A O 1
ATOM 949 N N . LEU A 1 92 ? 74.744 10.817 -1.138 1.00 93.89 91 LEU A N 1
ATOM 950 C CA . LEU A 1 92 ? 73.519 11.541 -1.439 1.00 97.28 91 LEU A CA 1
ATOM 951 C C . LEU A 1 92 ? 72.645 10.747 -2.399 1.00 91.90 91 LEU A C 1
ATOM 952 O O . LEU A 1 92 ? 71.417 10.788 -2.289 1.00 94.79 91 LEU A O 1
ATOM 968 N N . GLU A 1 93 ? 73.256 10.012 -3.326 1.00 85.57 92 GLU A N 1
ATOM 969 C CA . GLU A 1 93 ? 72.485 9.159 -4.220 1.00 86.59 92 GLU A CA 1
ATOM 970 C C . GLU A 1 93 ? 71.805 8.034 -3.450 1.00 86.72 92 GLU A C 1
ATOM 971 O O . GLU A 1 93 ? 70.639 7.716 -3.708 1.00 94.08 92 GLU A O 1
ATOM 975 N N . LYS A 1 94 ? 72.508 7.426 -2.491 1.00 80.36 93 LYS A N 1
ATOM 976 C CA . LYS A 1 94 ? 71.887 6.378 -1.685 1.00 96.57 93 LYS A CA 1
ATOM 977 C C . LYS A 1 94 ? 70.741 6.937 -0.844 1.00 99.75 93 LYS A C 1
ATOM 978 O O . LYS A 1 94 ? 69.672 6.317 -0.734 1.00 105.31 93 LYS A O 1
ATOM 982 N N . ILE A 1 95 ? 70.947 8.111 -0.241 1.00 84.27 94 ILE A N 1
ATOM 983 C CA . ILE A 1 95 ? 69.887 8.744 0.539 1.00 80.87 94 ILE A CA 1
ATOM 984 C C . ILE A 1 95 ? 68.694 9.064 -0.351 1.00 80.94 94 ILE A C 1
ATOM 985 O O . ILE A 1 95 ? 67.537 8.857 0.034 1.00 85.19 94 ILE A O 1
ATOM 1001 N N . LEU A 1 96 ? 68.956 9.577 -1.554 1.00 90.12 95 LEU A N 1
ATOM 1002 C CA . LEU A 1 96 ? 67.891 9.867 -2.506 1.00 88.07 95 LEU A CA 1
ATOM 1003 C C . LEU A 1 96 ? 67.123 8.604 -2.869 1.00 92.14 95 LEU A C 1
ATOM 1004 O O . LEU A 1 96 ? 65.895 8.633 -3.019 1.00 85.98 95 LEU A O 1
ATOM 1020 N N . GLN A 1 97 ? 67.837 7.488 -3.042 1.00 84.38 96 GLN A N 1
ATOM 1021 C CA . GLN A 1 97 ? 67.185 6.215 -3.323 1.00 85.76 96 GLN A CA 1
ATOM 1022 C C . GLN A 1 97 ? 66.248 5.831 -2.187 1.00 87.43 96 GLN A C 1
ATOM 1023 O O . GLN A 1 97 ? 65.093 5.441 -2.415 1.00 89.06 96 GLN A O 1
ATOM 1030 N N . THR A 1 98 ? 66.741 5.922 -0.950 1.00 79.97 97 THR A N 1
ATOM 1031 C CA . THR A 1 98 ? 65.888 5.647 0.201 1.00 80.26 97 THR A CA 1
ATOM 1032 C C . THR A 1 98 ? 64.656 6.543 0.185 1.00 71.03 97 THR A C 1
ATOM 1033 O O . THR A 1 98 ? 63.535 6.085 0.444 1.00 70.50 97 THR A O 1
ATOM 1044 N N . ALA A 1 99 ? 64.846 7.824 -0.139 1.00 73.01 98 ALA A N 1
ATOM 1045 C CA . ALA A 1 99 ? 63.737 8.770 -0.132 1.00 75.79 98 ALA A CA 1
ATOM 1046 C C . ALA A 1 99 ? 62.688 8.395 -1.170 1.00 80.72 98 ALA A C 1
ATOM 1047 O O . ALA A 1 99 ? 61.487 8.406 -0.884 1.00 80.02 98 ALA A O 1
ATOM 1054 N N . THR A 1 100 ? 63.121 8.066 -2.389 1.00 80.86 99 THR A N 1
ATOM 1055 C CA . THR A 1 100 ? 62.166 7.697 -3.429 1.00 82.69 99 THR A CA 1
ATOM 1056 C C . THR A 1 100 ? 61.429 6.411 -3.071 1.00 90.59 99 THR A C 1
ATOM 1057 O O . THR A 1 100 ? 60.225 6.285 -3.331 1.00 97.70 99 THR A O 1
ATOM 1068 N N . LYS A 1 101 ? 62.135 5.436 -2.489 1.00 83.30 100 LYS A N 1
ATOM 1069 C CA . LYS A 1 101 ? 61.462 4.230 -2.011 1.00 85.80 100 LYS A CA 1
ATOM 1070 C C . LYS A 1 101 ? 60.364 4.584 -1.014 1.00 86.22 100 LYS A C 1
ATOM 1071 O O . LYS A 1 101 ? 59.223 4.100 -1.115 1.00 93.30 100 LYS A O 1
ATOM 1075 N N . ILE A 1 102 ? 60.698 5.433 -0.038 1.00 75.36 101 ILE A N 1
ATOM 1076 C CA . ILE A 1 102 ? 59.714 5.864 0.949 1.00 75.76 101 ILE A CA 1
ATOM 1077 C C . ILE A 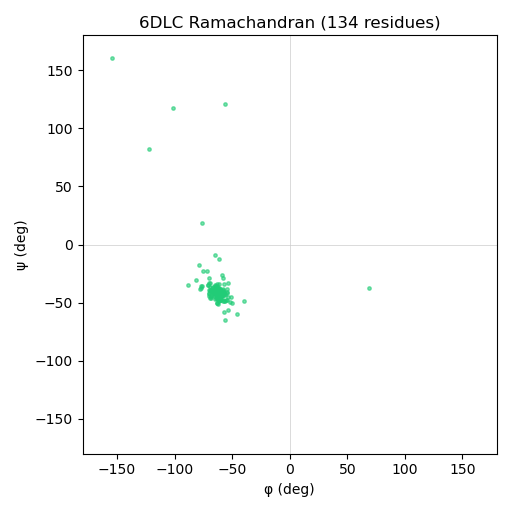1 102 ? 58.531 6.537 0.267 1.00 76.01 101 ILE A C 1
ATOM 1078 O O . ILE A 1 102 ? 57.373 6.306 0.632 1.00 88.92 101 ILE A O 1
ATOM 1094 N N . ILE A 1 103 ? 58.802 7.395 -0.719 1.00 74.61 102 ILE A N 1
ATOM 1095 C CA . ILE A 1 103 ? 57.725 8.146 -1.354 1.00 86.75 102 ILE A CA 1
ATOM 1096 C C . ILE A 1 103 ? 56.807 7.215 -2.132 1.00 87.56 102 ILE A C 1
ATOM 1097 O O . ILE A 1 103 ? 55.590 7.410 -2.163 1.00 81.72 102 ILE A O 1
ATOM 1113 N N . ASP A 1 104 ? 57.372 6.212 -2.801 1.00 86.03 103 ASP A N 1
ATOM 1114 C CA . ASP A 1 104 ? 56.535 5.286 -3.553 1.00 86.72 103 ASP A CA 1
ATOM 1115 C C . ASP A 1 104 ? 55.663 4.465 -2.612 1.00 84.77 103 ASP A C 1
ATOM 1116 O O . ASP A 1 104 ? 54.474 4.243 -2.887 1.00 82.27 103 ASP A O 1
ATOM 1125 N N . ASP A 1 105 ? 56.232 4.018 -1.487 1.00 77.31 104 ASP A N 1
ATOM 1126 C CA . ASP A 1 105 ? 55.419 3.333 -0.485 1.00 84.73 104 ASP A CA 1
ATOM 1127 C C . ASP A 1 105 ? 54.309 4.243 0.031 1.00 81.09 104 ASP A C 1
ATOM 1128 O O . ASP A 1 105 ? 53.151 3.814 0.185 1.00 87.72 104 ASP A O 1
ATOM 1135 N N . ALA A 1 106 ? 54.647 5.501 0.307 1.00 71.21 105 ALA A N 1
ATOM 1136 C CA . ALA A 1 106 ? 53.650 6.456 0.764 1.00 84.90 105 ALA A CA 1
ATOM 1137 C C . ALA A 1 106 ? 52.545 6.614 -0.265 1.00 76.36 105 ALA A C 1
ATOM 1138 O O . ALA A 1 106 ? 51.360 6.632 0.086 1.00 76.14 105 ALA A O 1
ATOM 1145 N N . ASN A 1 107 ? 52.911 6.724 -1.539 1.00 75.52 106 ASN A N 1
ATOM 1146 C CA . ASN A 1 107 ? 51.910 6.910 -2.580 1.00 77.26 106 ASN A CA 1
ATOM 1147 C C . ASN A 1 107 ? 50.996 5.699 -2.668 1.00 75.32 106 ASN A C 1
ATOM 1148 O O . ASN A 1 107 ? 49.784 5.843 -2.859 1.00 71.52 106 ASN A O 1
ATOM 1155 N N . LYS A 1 108 ? 51.553 4.495 -2.522 1.00 75.48 107 LYS A N 1
ATOM 1156 C CA . LYS A 1 108 ? 50.711 3.303 -2.556 1.00 72.53 107 LYS A CA 1
ATOM 1157 C C . LYS A 1 108 ? 49.723 3.300 -1.398 1.00 72.71 107 LYS A C 1
ATOM 1158 O O . LYS A 1 108 ? 48.534 2.997 -1.585 1.00 82.80 107 LYS A O 1
ATOM 1168 N N . LEU A 1 109 ? 50.189 3.629 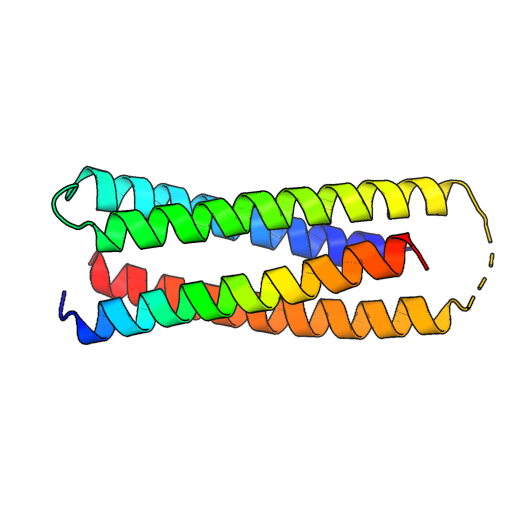-0.191 1.00 67.82 108 LEU A N 1
ATOM 1169 C CA . LEU A 1 109 ? 49.252 3.702 0.923 1.00 74.10 108 LEU A CA 1
ATOM 1170 C C . LEU A 1 109 ? 48.191 4.763 0.660 1.00 75.91 108 LEU A C 1
ATOM 1171 O O . LEU A 1 109 ? 47.011 4.571 0.968 1.00 80.07 108 LEU A O 1
ATOM 1187 N N . LEU A 1 110 ? 48.601 5.892 0.085 1.00 81.63 109 LEU A N 1
ATOM 1188 C CA . LEU A 1 110 ? 47.670 6.980 -0.166 1.00 74.82 109 LEU A CA 1
ATOM 1189 C C . LEU A 1 110 ? 46.616 6.559 -1.178 1.00 78.41 109 LEU A C 1
ATOM 1190 O O . LEU A 1 110 ? 45.457 6.973 -1.085 1.00 86.19 109 LEU A O 1
ATOM 1206 N N . GLU A 1 111 ? 47.008 5.743 -2.159 1.00 83.56 110 GLU A N 1
ATOM 1207 C CA . GLU A 1 111 ? 46.054 5.256 -3.148 1.00 82.18 110 GLU A CA 1
ATOM 1208 C C . GLU A 1 111 ? 45.084 4.267 -2.518 1.00 79.89 110 GLU A C 1
ATOM 1209 O O . GLU A 1 111 ? 43.883 4.299 -2.806 1.00 89.07 110 GLU A O 1
ATOM 1216 N N . TYR A 1 112 ? 45.591 3.380 -1.658 1.00 82.37 111 TYR A N 1
ATOM 1217 C CA . TYR A 1 112 ? 44.705 2.544 -0.852 1.00 100.92 111 TYR A CA 1
ATOM 1218 C C . TYR A 1 112 ? 43.703 3.383 -0.066 1.00 99.77 111 TYR A C 1
ATOM 1219 O O . TYR A 1 112 ? 42.523 3.027 0.037 1.00 105.62 111 TYR A O 1
ATOM 1237 N N . LEU A 1 113 ? 44.162 4.502 0.498 1.00 87.74 112 LEU A N 1
ATOM 1238 C CA . LEU A 1 113 ? 43.333 5.304 1.393 1.00 89.72 112 LEU A CA 1
ATOM 1239 C C . LEU A 1 113 ? 42.307 6.143 0.640 1.00 87.05 112 LEU A C 1
ATOM 1240 O O . LEU A 1 113 ? 41.191 6.347 1.130 1.00 88.45 112 LEU A O 1
ATOM 1256 N N . ARG A 1 114 ? 42.663 6.652 -0.543 1.00 80.13 113 ARG A N 1
ATOM 1257 C CA . ARG A 1 114 ? 41.736 7.467 -1.318 1.00 96.89 113 ARG A CA 1
ATOM 1258 C C . ARG A 1 114 ? 40.696 6.607 -2.026 1.00 109.54 113 ARG A C 1
ATOM 1259 O O . ARG A 1 114 ? 39.530 7.003 -2.139 1.00 110.65 113 ARG A O 1
ATOM 1266 N N . ARG A 1 115 ? 41.102 5.437 -2.510 1.00 113.37 114 ARG A N 1
ATOM 1267 C CA . ARG A 1 115 ? 40.194 4.514 -3.180 1.00 114.35 114 ARG A CA 1
ATOM 1268 C C . ARG A 1 115 ? 39.839 3.363 -2.242 1.00 111.42 114 ARG A C 1
ATOM 1269 O O . ARG A 1 115 ? 38.759 3.338 -1.653 1.00 109.49 114 ARG A O 1
ATOM 1280 N N . GLY B 2 2 ? 39.880 5.663 6.586 1.00 123.74 115 GLY B N 1
ATOM 1281 C CA . GLY B 2 2 ? 40.631 4.422 6.583 1.00 119.68 115 GLY B CA 1
ATOM 1282 C C . GLY B 2 2 ? 41.117 4.028 7.963 1.00 116.68 115 GLY B C 1
ATOM 1283 O O . GLY B 2 2 ? 41.213 4.867 8.859 1.00 111.87 115 GLY B O 1
ATOM 1286 N N . ASP B 2 3 ? 41.425 2.747 8.128 1.00 119.74 116 ASP B N 1
ATOM 1287 C CA . ASP B 2 3 ? 41.885 2.214 9.406 1.00 116.85 116 ASP B CA 1
ATOM 1288 C C . ASP B 2 3 ? 43.119 2.984 9.861 1.00 120.75 116 ASP B C 1
ATOM 1289 O O . ASP B 2 3 ? 44.125 3.003 9.135 1.00 111.83 116 ASP B O 1
ATOM 1298 N N . PRO B 2 4 ? 43.103 3.627 11.033 1.00 124.57 117 PRO B N 1
ATOM 1299 C CA . PRO B 2 4 ? 44.222 4.510 11.395 1.00 116.31 117 PRO B CA 1
ATOM 1300 C C . PRO B 2 4 ? 45.552 3.804 11.571 1.00 102.96 117 PRO B C 1
ATOM 1301 O O . PRO B 2 4 ? 46.565 4.490 11.726 1.00 102.80 117 PRO B O 1
ATOM 1312 N N . LYS B 2 5 ? 45.592 2.471 11.578 1.00 99.67 118 LYS B N 1
ATOM 1313 C CA . LYS B 2 5 ? 46.877 1.787 11.496 1.00 109.43 118 LYS B CA 1
ATOM 1314 C C . LYS B 2 5 ? 47.582 2.146 10.192 1.00 104.81 118 LYS B C 1
ATOM 1315 O O . LYS B 2 5 ? 48.769 2.506 10.182 1.00 98.42 118 LYS B O 1
ATOM 1322 N N . VAL B 2 6 ? 46.845 2.076 9.080 1.00 103.66 119 VAL B N 1
ATOM 1323 C CA . VAL B 2 6 ? 47.381 2.476 7.782 1.00 101.69 119 VAL B CA 1
ATOM 1324 C C . VAL B 2 6 ? 47.835 3.930 7.817 1.00 108.33 119 VAL B C 1
ATOM 1325 O O . VAL B 2 6 ? 48.918 4.274 7.328 1.00 98.61 119 VAL B O 1
ATOM 1338 N N . VAL B 2 7 ? 47.005 4.809 8.384 1.00 109.10 120 VAL B N 1
ATOM 1339 C CA . VAL B 2 7 ? 47.318 6.233 8.373 1.00 95.57 120 VAL B CA 1
ATOM 1340 C C . VAL B 2 7 ? 48.551 6.518 9.220 1.00 89.07 120 VAL B C 1
ATOM 1341 O O . VAL B 2 7 ? 49.394 7.344 8.853 1.00 91.14 120 VAL B O 1
ATOM 1354 N N . GLU B 2 8 ? 48.678 5.846 10.367 1.00 91.48 121 GLU B N 1
ATOM 1355 C CA . GLU B 2 8 ? 49.840 6.052 11.222 1.00 88.29 121 GLU B CA 1
ATOM 1356 C C . GLU B 2 8 ? 51.106 5.541 10.552 1.00 89.92 121 GLU B C 1
ATOM 1357 O O . GLU B 2 8 ? 52.162 6.177 10.643 1.00 88.63 121 GLU B O 1
ATOM 1364 N N . THR B 2 9 ? 51.028 4.396 9.870 1.00 96.82 122 THR B N 1
ATOM 1365 C CA . THR B 2 9 ? 52.186 3.928 9.114 1.00 96.65 122 THR B CA 1
ATOM 1366 C C . THR B 2 9 ? 52.558 4.924 8.022 1.00 87.84 122 THR B C 1
ATOM 1367 O O . THR B 2 9 ? 53.742 5.210 7.805 1.00 90.17 122 THR B O 1
ATOM 1378 N N . TYR B 2 10 ? 51.556 5.467 7.329 1.00 86.82 123 TYR B N 1
ATOM 1379 C CA . TYR B 2 10 ? 51.794 6.487 6.311 1.00 91.36 123 TYR B CA 1
ATOM 1380 C C . TYR B 2 10 ? 52.519 7.698 6.890 1.00 94.16 123 TYR B C 1
ATOM 1381 O O . TYR B 2 10 ? 53.501 8.190 6.315 1.00 101.71 123 TYR B O 1
ATOM 1399 N N . VAL B 2 11 ? 52.025 8.212 8.017 1.00 92.52 124 VAL B N 1
ATOM 1400 C CA . VAL B 2 11 ? 52.665 9.354 8.660 1.00 78.71 124 VAL B CA 1
ATOM 1401 C C . VAL B 2 11 ? 54.090 9.006 9.064 1.00 80.93 124 VAL B C 1
ATOM 1402 O O . VAL B 2 11 ? 55.003 9.834 8.958 1.00 82.81 124 VAL B O 1
ATOM 1415 N N . GLU B 2 12 ? 54.303 7.781 9.550 1.00 75.72 125 GLU B N 1
ATOM 1416 C CA . GLU B 2 12 ? 55.655 7.350 9.881 1.00 72.97 125 GLU B CA 1
ATOM 1417 C C . GLU B 2 12 ? 56.549 7.376 8.649 1.00 74.23 125 GLU B C 1
ATOM 1418 O O . GLU B 2 12 ? 57.729 7.732 8.736 1.00 82.31 125 GLU B O 1
ATOM 1425 N N . LEU B 2 13 ? 56.008 6.988 7.492 1.00 74.39 126 LEU B N 1
ATOM 1426 C CA . LEU B 2 13 ? 56.784 7.082 6.262 1.00 75.11 126 LEU B CA 1
ATOM 1427 C C . LEU B 2 13 ? 57.163 8.532 5.994 1.00 73.61 126 LEU B C 1
ATOM 1428 O O . LEU B 2 13 ? 58.309 8.840 5.647 1.00 76.57 126 LEU B O 1
ATOM 1444 N N . LEU B 2 14 ? 56.191 9.435 6.131 1.00 81.58 127 LEU B N 1
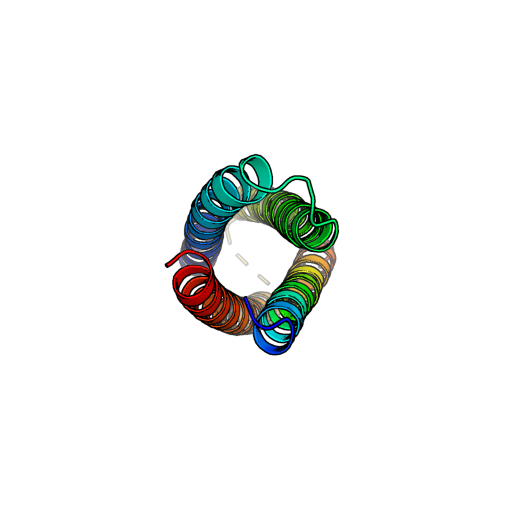ATOM 1445 C CA . LEU B 2 14 ? 56.464 10.853 5.917 1.00 91.30 127 LEU B CA 1
ATOM 1446 C C . LEU B 2 14 ? 57.571 11.344 6.844 1.00 89.21 127 LEU B C 1
ATOM 1447 O O . LEU B 2 14 ? 58.420 12.150 6.444 1.00 76.28 127 LEU B O 1
ATOM 1463 N N . LYS B 2 15 ? 57.572 10.873 8.091 1.00 86.21 128 LYS B N 1
ATOM 1464 C CA . LYS B 2 15 ? 58.592 11.299 9.043 1.00 79.10 128 LYS B CA 1
ATOM 1465 C C . LYS B 2 15 ? 59.957 10.733 8.674 1.00 75.21 128 LYS B C 1
ATOM 1466 O O . LYS B 2 15 ? 60.975 11.434 8.764 1.00 75.53 128 LYS B O 1
ATOM 1473 N N . ARG B 2 16 ? 60.004 9.462 8.275 1.00 63.83 129 ARG B N 1
ATOM 1474 C CA . ARG B 2 16 ? 61.245 8.903 7.755 1.00 74.07 129 ARG B CA 1
ATOM 1475 C C . ARG B 2 16 ? 61.766 9.753 6.606 1.00 76.21 129 ARG B C 1
ATOM 1476 O O . ARG B 2 16 ? 62.973 10.005 6.493 1.00 73.68 129 ARG B O 1
ATOM 1483 N N . HIS B 2 17 ? 60.857 10.214 5.746 1.00 67.61 130 HIS B N 1
ATOM 1484 C CA . HIS B 2 17 ? 61.253 11.041 4.612 1.00 74.78 130 HIS B CA 1
ATOM 1485 C C . HIS B 2 17 ? 61.819 12.375 5.075 1.00 81.23 130 HIS B C 1
ATOM 1486 O O . HIS B 2 17 ? 62.843 12.836 4.554 1.00 80.24 130 HIS B O 1
ATOM 1500 N N . GLU B 2 18 ? 61.160 13.016 6.044 1.00 84.75 131 GLU B N 1
ATOM 1501 C CA . GLU B 2 18 ? 61.691 14.255 6.602 1.00 71.43 131 GLU B CA 1
ATOM 1502 C C . GLU B 2 18 ? 63.099 14.045 7.145 1.00 75.42 131 GLU B C 1
ATOM 1503 O O . GLU B 2 18 ? 63.990 14.871 6.917 1.00 77.05 131 GLU B O 1
ATOM 1510 N N . LYS B 2 19 ? 63.326 12.934 7.854 1.00 69.35 132 LYS B N 1
ATOM 1511 C CA . LYS B 2 19 ? 64.643 12.686 8.433 1.00 82.48 132 LYS B CA 1
ATOM 1512 C C . LYS B 2 19 ? 65.694 12.467 7.349 1.00 79.64 132 LYS B C 1
ATOM 1513 O O . LYS B 2 19 ? 66.815 12.990 7.441 1.00 84.24 132 LYS B O 1
ATOM 1520 N N . ALA B 2 20 ? 65.356 11.697 6.314 1.00 79.50 133 ALA B N 1
ATOM 1521 C CA . ALA B 2 20 ? 66.313 11.460 5.239 1.00 90.33 133 ALA B CA 1
ATOM 1522 C C . ALA B 2 20 ? 66.650 12.758 4.512 1.00 77.62 133 ALA B C 1
ATOM 1523 O O . ALA B 2 20 ? 67.813 13.006 4.169 1.00 82.26 133 ALA B O 1
ATOM 1530 N N . VAL B 2 21 ? 65.651 13.615 4.291 1.00 79.20 134 VAL B N 1
ATOM 1531 C CA . VAL B 2 21 ? 65.919 14.884 3.622 1.00 73.46 134 VAL B CA 1
ATOM 1532 C C . VAL B 2 21 ? 66.734 15.809 4.520 1.00 82.11 134 VAL B C 1
ATOM 1533 O O . VAL B 2 21 ? 67.555 16.591 4.029 1.00 74.24 134 VAL B O 1
ATOM 1546 N N . LYS B 2 22 ? 66.529 15.747 5.840 1.00 89.05 135 LYS B N 1
ATOM 1547 C CA . LYS B 2 22 ? 67.362 16.520 6.757 1.00 80.95 135 LYS B CA 1
ATOM 1548 C C . LYS B 2 22 ? 68.810 16.051 6.699 1.00 81.98 135 LYS B C 1
ATOM 1549 O O . LYS B 2 22 ? 69.742 16.858 6.807 1.00 88.97 135 LYS B O 1
ATOM 1553 N N . GLU B 2 23 ? 69.017 14.743 6.540 1.00 74.81 136 GLU B N 1
ATOM 1554 C CA . GLU B 2 23 ? 70.364 14.232 6.308 1.00 76.03 136 GLU B CA 1
ATOM 1555 C C . GLU B 2 23 ? 70.940 14.799 5.015 1.00 74.53 136 GLU B C 1
ATOM 1556 O O . GLU B 2 23 ? 72.084 15.275 4.983 1.00 88.05 136 GLU B O 1
ATOM 1563 N N . LEU B 2 24 ? 70.157 14.742 3.931 1.00 68.43 137 LEU B N 1
ATOM 1564 C CA . LEU B 2 24 ? 70.573 15.379 2.686 1.00 80.48 137 LEU B CA 1
ATOM 1565 C C . LEU B 2 24 ? 70.994 16.823 2.917 1.00 89.40 137 LEU B C 1
ATOM 1566 O O . LEU B 2 24 ? 72.014 17.273 2.390 1.00 91.80 137 LEU B O 1
ATOM 1582 N N . LEU B 2 25 ? 70.207 17.569 3.693 1.00 92.77 138 LEU B N 1
ATOM 1583 C CA . LEU B 2 25 ? 70.479 18.991 3.859 1.00 87.70 138 LEU B CA 1
ATOM 1584 C C . LEU B 2 25 ? 71.743 19.220 4.671 1.00 85.43 138 LEU B C 1
ATOM 1585 O O . LEU B 2 25 ? 72.535 20.111 4.348 1.00 84.36 138 LEU B O 1
ATOM 1601 N N . GLU B 2 26 ? 71.916 18.482 5.767 1.00 93.97 139 GLU B N 1
ATOM 1602 C CA . GLU B 2 26 ? 73.145 18.620 6.537 1.00 97.43 139 GLU B CA 1
ATOM 1603 C C . GLU B 2 26 ? 74.349 18.321 5.659 1.00 91.55 139 GLU B C 1
ATOM 1604 O O . GLU B 2 26 ? 75.355 19.042 5.700 1.00 98.54 139 GLU B O 1
ATOM 1611 N N . ILE B 2 27 ? 74.249 17.283 4.825 1.00 75.67 140 ILE B N 1
ATOM 1612 C CA . ILE B 2 27 ? 75.335 16.973 3.904 1.00 81.48 140 ILE B CA 1
ATOM 1613 C C . ILE B 2 27 ? 75.557 18.128 2.938 1.00 95.73 140 ILE B C 1
ATOM 1614 O O . ILE B 2 27 ? 76.693 18.537 2.687 1.00 101.34 140 ILE B O 1
ATOM 1630 N N . ALA B 2 28 ? 74.475 18.662 2.371 1.00 100.93 141 ALA B N 1
ATOM 1631 C CA . ALA B 2 28 ? 74.602 19.717 1.372 1.00 101.15 141 ALA B CA 1
ATOM 1632 C C . ALA B 2 28 ? 75.250 20.955 1.971 1.00 100.70 141 ALA B C 1
ATOM 1633 O O . ALA B 2 28 ? 76.171 21.534 1.390 1.00 107.35 141 ALA B O 1
ATOM 1640 N N . LYS B 2 29 ? 74.784 21.366 3.149 1.00 93.57 142 LYS B N 1
ATOM 1641 C CA . LYS B 2 29 ? 75.350 22.531 3.815 1.00 92.18 142 LYS B CA 1
ATOM 1642 C C . LYS B 2 29 ? 76.820 22.312 4.148 1.00 99.12 142 LYS B C 1
ATOM 1643 O O . LYS B 2 29 ? 77.674 23.145 3.821 1.00 112.15 142 LYS B O 1
ATOM 1650 N N . THR B 2 30 ? 77.141 21.190 4.801 1.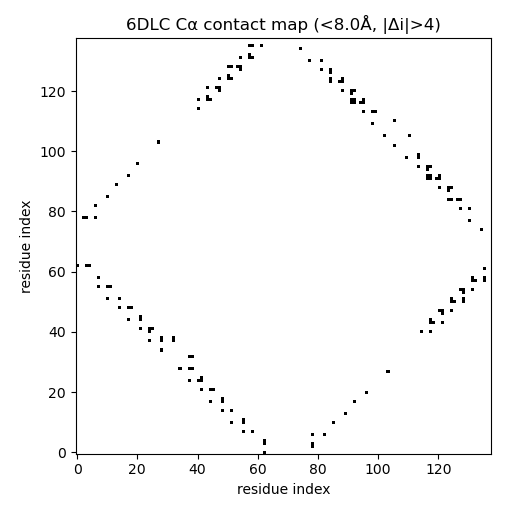00 97.58 143 THR B N 1
ATOM 1651 C CA . THR B 2 30 ? 78.509 20.968 5.253 1.00 107.49 143 THR B CA 1
ATOM 1652 C C . THR B 2 30 ? 79.463 20.680 4.099 1.00 112.01 143 THR B C 1
ATOM 1653 O O . THR B 2 30 ? 80.671 20.890 4.247 1.00 129.46 143 THR B O 1
ATOM 1664 N N . HIS B 2 31 ? 78.954 20.210 2.957 1.00 109.30 144 HIS B N 1
ATOM 1665 C CA . HIS B 2 31 ? 79.757 20.067 1.748 1.00 129.34 144 HIS B CA 1
ATOM 1666 C C . HIS B 2 31 ? 79.958 21.407 1.056 1.00 127.07 144 HIS B C 1
ATOM 1667 O O . HIS B 2 31 ? 81.039 21.674 0.519 1.00 129.55 144 HIS B O 1
ATOM 1681 N N . ALA B 2 32 ? 78.930 22.259 1.052 1.00 120.46 145 ALA B N 1
ATOM 1682 C CA . ALA B 2 32 ? 79.106 23.625 0.577 1.00 120.38 145 ALA B CA 1
ATOM 1683 C C . ALA B 2 32 ? 80.192 24.329 1.376 1.00 138.58 145 ALA B C 1
ATOM 1684 O O . ALA B 2 32 ? 81.041 25.027 0.809 1.00 149.50 145 ALA B O 1
ATOM 1691 N N . LYS B 2 33 ? 80.186 24.146 2.700 1.00 141.37 146 LYS B N 1
ATOM 1692 C CA . LYS B 2 33 ? 81.283 24.651 3.518 1.00 135.51 146 LYS B CA 1
ATOM 1693 C C . LYS B 2 33 ? 82.603 24.005 3.115 1.00 134.07 146 LYS B C 1
ATOM 1694 O O . LYS B 2 33 ? 83.626 24.690 2.989 1.00 139.06 146 LYS B O 1
ATOM 1698 N N . LYS B 2 34 ? 82.597 22.694 2.901 1.00 140.91 147 LYS B N 1
ATOM 1699 C CA . LYS B 2 34 ? 83.794 21.972 2.489 1.00 132.99 147 LYS B CA 1
ATOM 1700 C C . LYS B 2 34 ? 84.397 22.589 1.233 1.00 138.35 147 LYS B C 1
ATOM 1701 O O . LYS B 2 34 ? 85.617 22.626 1.074 1.00 145.90 147 LYS B O 1
#

Solvent-accessible surface area: 8054 Å² total; per-residue (Å²): 117,188,64,62,59,56,17,10,38,42,7,140,157,9,50,63,106,5,94,64,4,42,76,65,6,78,60,39,22,75,106,91,112,101,54,74,123,30,57,54,4,36,48,16,3,49,146,3,34,84,38,9,60,74,5,22,56,21,24,31,65,32,51,149,65,82,86,89,65,185,135,124,77,80,40,76,78,17,39,80,56,7,50,60,27,17,90,74,0,39,59,25,2,57,60,0,41,115,46,11,71,126,49,83,172,90,91,88,92,33,33,77,71,6,14,67,33,10,59,58,3,33,83,17,0,47,65,7,47,85,40,0,65,95,59,65,90,103

Secondary structure (DSSP, 8-state):
-HHHHHHHHHHHHHHHHHHHHHHHHHHHHHH-TT-HHHHHHHHHHHHHHHHHHHHHHHHHHHHHHHHT---HHHHHHHHHHHHHHHHHHHHHHHHHHHHHHHHH-/--HHHHHHHHHHHHHHHHHHHHHHHHHHHHHH-